Protein AF-A0A078AF75-F1 (afdb_monomer)

Sequence (90 aa):
MDDENKAQQAQDRQITKDEITAHSAEGDCWLLIEGKVYDVSPYMDKHPGGSDILLANASGQDASEAYEDADHSKRAKEMLKKYFIGVLAQ

Nearest PDB structures (foldseek):
  3ner-assembly1_A  TM=9.734E-01  e=2.006E-09  Homo sapiens
  2m33-assembly1_A  TM=9.384E-01  e=1.153E-08  Oryctolagus cuniculus
  1nx7-assembly1_A  TM=9.349E-01  e=4.357E-08  Bos taurus
  3ks0-assembly2_B  TM=8.670E-01  e=4.701E-07  Saccharomyces cerevisiae
  4b8n-assembly1_A  TM=8.666E-01  e=5.042E-07  Ostreococcus tauri virus 2

Secondary structure (DSSP, 8-state):
--HHHHHHHHHH-EE-HHHHHH-EETTEEEEEETTEEEE-GGGGGG-TT-HHHHHHHTTTSB-HHHHHHTT--HHHHHHHGGGEEEEE--

pLDDT: mean 87.43, std 10.29, range [49.84, 95.62]

Foldseek 3Di:
DPPVVQLVQQAVDADELVNQLVQQDQLRFWFAAPQWIFGCSVCQPVDPVHNVCRNPQGGSDHCHVVVVVVVDDPVVVVVRSVRTRHGYDD

Radius of gyration: 12.5 Å; Cα contacts (8 Å, |Δi|>4): 138; chains: 1; bounding box: 30×28×28 Å

Organism: Stylonychia lemnae (NCBI:txid5949)

Solvent-accessible surface area (backbone atoms only — not comparable to full-atom values): 4915 Å² total; per-residue (Å²): 129,66,69,65,59,53,56,52,57,16,65,73,28,69,39,47,71,70,61,37,41,72,26,46,46,94,77,34,29,23,35,30,43,88,60,32,31,26,55,42,31,96,40,35,93,71,37,92,79,43,43,66,53,42,55,75,61,22,30,24,38,79,18,40,65,64,52,56,76,65,64,64,51,73,69,54,59,61,54,52,62,77,27,52,53,23,26,55,54,132

Structure (mmCIF, N/CA/C/O backbone):
data_AF-A0A078AF75-F1
#
_entry.id   AF-A0A078AF75-F1
#
loop_
_atom_site.group_PDB
_atom_site.id
_atom_site.type_symbol
_atom_site.label_atom_id
_atom_site.label_alt_id
_atom_site.label_comp_id
_atom_site.label_asym_id
_atom_site.label_entity_id
_atom_site.label_seq_id
_atom_site.pdbx_PDB_ins_code
_atom_site.Cartn_x
_atom_site.Cartn_y
_atom_site.Cartn_z
_atom_site.occupancy
_atom_site.B_iso_or_equiv
_atom_site.auth_seq_id
_atom_site.auth_comp_id
_atom_site.auth_asym_id
_atom_site.auth_atom_id
_atom_site.pdbx_PDB_model_num
ATOM 1 N N . MET A 1 1 ? -17.070 13.338 -14.248 1.00 49.84 1 MET A N 1
ATOM 2 C CA . MET A 1 1 ? -17.928 13.783 -13.128 1.00 49.84 1 MET A CA 1
ATOM 3 C C . MET A 1 1 ? -18.159 12.650 -12.125 1.00 49.84 1 MET A C 1
ATOM 5 O O . MET A 1 1 ? -18.535 12.937 -11.001 1.00 49.84 1 MET A O 1
ATOM 9 N N . ASP A 1 2 ? -17.860 11.394 -12.479 1.00 59.53 2 ASP A N 1
ATOM 10 C CA . ASP A 1 2 ? -18.027 10.222 -11.605 1.00 59.53 2 ASP A CA 1
ATOM 11 C C . ASP A 1 2 ? -16.803 9.906 -10.716 1.00 59.53 2 ASP A C 1
ATOM 13 O O . ASP A 1 2 ? -16.965 9.423 -9.596 1.00 59.53 2 ASP A O 1
ATOM 17 N N . ASP A 1 3 ? -15.579 10.223 -11.165 1.00 58.22 3 ASP A N 1
ATOM 18 C CA . ASP A 1 3 ? -14.339 9.912 -10.430 1.00 58.22 3 ASP A CA 1
ATOM 19 C C . ASP A 1 3 ? -14.193 10.669 -9.094 1.00 58.22 3 ASP A C 1
ATOM 21 O O . ASP A 1 3 ? -13.706 10.104 -8.113 1.00 58.22 3 ASP A O 1
ATOM 25 N N . GLU A 1 4 ? -14.649 11.925 -9.021 1.00 58.41 4 GLU A N 1
ATOM 26 C CA . GLU A 1 4 ? -14.551 12.751 -7.803 1.00 58.41 4 GLU A CA 1
ATOM 27 C C . GLU A 1 4 ? -15.446 12.225 -6.669 1.00 58.41 4 GLU A C 1
ATOM 29 O O . GLU A 1 4 ? -15.046 12.227 -5.506 1.00 58.41 4 GLU A O 1
ATOM 34 N N . ASN A 1 5 ? -16.623 11.686 -7.000 1.00 59.94 5 ASN A N 1
ATOM 35 C CA . ASN A 1 5 ? -17.552 11.135 -6.012 1.00 59.94 5 ASN A CA 1
ATOM 36 C C . ASN A 1 5 ? -17.033 9.817 -5.402 1.00 59.94 5 ASN A C 1
ATOM 38 O O . ASN A 1 5 ? -17.244 9.546 -4.222 1.00 59.94 5 ASN A O 1
ATOM 42 N N . LYS A 1 6 ? -16.299 9.012 -6.184 1.00 62.03 6 LYS A N 1
ATOM 43 C CA . LYS A 1 6 ? -15.700 7.751 -5.717 1.00 62.03 6 LYS A CA 1
ATOM 44 C C . LYS A 1 6 ? -14.537 7.989 -4.750 1.00 62.03 6 LYS A C 1
ATOM 46 O O . LYS A 1 6 ? -14.423 7.290 -3.747 1.00 62.03 6 LYS A O 1
ATOM 51 N N . ALA A 1 7 ? -13.693 8.984 -5.029 1.00 62.34 7 ALA A N 1
ATOM 52 C CA . ALA A 1 7 ? -12.589 9.353 -4.143 1.00 62.34 7 ALA A CA 1
ATOM 53 C C . ALA A 1 7 ? -13.092 9.919 -2.804 1.00 62.34 7 ALA A C 1
ATOM 55 O O . ALA A 1 7 ? -12.517 9.612 -1.761 1.00 62.34 7 ALA A O 1
ATOM 56 N N . GLN A 1 8 ? -14.188 10.687 -2.827 1.00 62.25 8 GLN A N 1
ATOM 57 C CA . GLN A 1 8 ? -14.809 11.223 -1.615 1.00 62.25 8 GLN A CA 1
ATOM 58 C C . GLN A 1 8 ? -15.437 10.115 -0.755 1.00 62.25 8 GLN A C 1
ATOM 60 O O . GLN A 1 8 ? -15.181 10.060 0.441 1.00 62.25 8 GLN A O 1
ATOM 65 N N . GLN A 1 9 ? -16.163 9.166 -1.355 1.00 69.06 9 GLN A N 1
ATOM 66 C CA . GLN A 1 9 ? -16.714 8.016 -0.619 1.00 69.06 9 GLN A CA 1
ATOM 67 C C . GLN A 1 9 ? -15.627 7.107 -0.028 1.00 69.06 9 GLN A C 1
ATOM 69 O O . GLN A 1 9 ? -15.803 6.558 1.056 1.00 69.06 9 GLN A O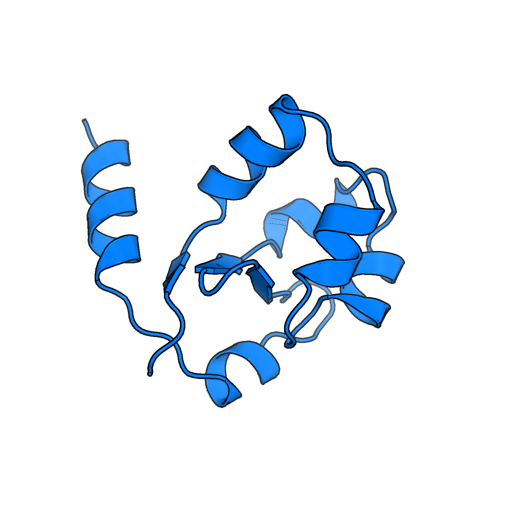 1
ATOM 74 N N . ALA A 1 10 ? -14.490 6.966 -0.715 1.00 73.19 10 ALA A N 1
ATOM 75 C CA . ALA A 1 10 ? -13.338 6.248 -0.180 1.00 73.19 10 ALA A CA 1
ATOM 76 C C . ALA A 1 10 ? -12.678 6.997 0.993 1.00 73.19 10 ALA A C 1
ATOM 78 O O . ALA A 1 10 ? -12.166 6.358 1.900 1.00 73.19 10 ALA A O 1
ATOM 79 N N . GLN A 1 11 ? -12.700 8.336 1.025 1.00 74.38 11 GLN A N 1
ATOM 80 C CA . GLN A 1 11 ? -12.167 9.101 2.166 1.00 74.38 11 GLN A CA 1
ATOM 81 C C . GLN A 1 11 ? -12.979 8.873 3.448 1.00 74.38 11 GLN A C 1
ATOM 83 O O . GLN A 1 11 ? -12.402 8.860 4.532 1.00 74.38 11 GLN A O 1
ATOM 88 N N . ASP A 1 12 ? -14.288 8.649 3.322 1.00 83.81 12 ASP A N 1
ATOM 89 C CA . ASP A 1 12 ? -15.185 8.404 4.457 1.00 83.81 12 ASP A CA 1
ATOM 90 C C . ASP A 1 12 ? -15.207 6.927 4.903 1.00 83.81 12 ASP A C 1
ATOM 92 O O . ASP A 1 12 ? -15.731 6.602 5.972 1.00 83.81 12 ASP A O 1
ATOM 96 N N . ARG A 1 13 ? -14.630 6.007 4.111 1.00 93.31 13 ARG A N 1
ATOM 97 C CA . ARG A 1 13 ? -14.562 4.582 4.458 1.00 93.31 13 ARG A CA 1
ATOM 98 C C . ARG A 1 13 ? -13.444 4.331 5.467 1.00 93.31 13 ARG A C 1
ATOM 100 O O . ARG A 1 13 ? -12.263 4.393 5.130 1.00 93.31 13 ARG A O 1
ATOM 107 N N . GLN A 1 14 ? -13.832 3.969 6.686 1.00 95.62 14 GLN A N 1
ATOM 108 C CA . GLN A 1 14 ? -12.915 3.482 7.712 1.00 95.62 14 GLN A CA 1
ATOM 109 C C . GLN A 1 14 ? -12.747 1.966 7.610 1.00 95.62 14 GLN A C 1
ATOM 111 O O . GLN A 1 14 ? -13.734 1.238 7.542 1.00 95.62 14 GLN A O 1
ATOM 116 N N . ILE A 1 15 ? -11.499 1.509 7.599 1.00 95.25 15 ILE A N 1
ATOM 117 C CA . ILE A 1 15 ? -11.122 0.102 7.443 1.00 95.25 15 ILE A CA 1
ATOM 118 C C . ILE A 1 15 ? -10.266 -0.300 8.642 1.00 95.25 15 ILE A C 1
ATOM 120 O O . ILE A 1 15 ? -9.335 0.415 9.007 1.00 95.25 15 ILE A O 1
ATOM 124 N N . THR A 1 16 ? -10.568 -1.429 9.278 1.00 94.69 16 THR A N 1
ATOM 125 C CA . THR A 1 16 ? -9.812 -1.902 10.448 1.00 94.69 16 THR A CA 1
ATOM 126 C C . THR A 1 16 ? -8.558 -2.672 10.035 1.00 94.69 16 THR A C 1
ATOM 128 O O . THR A 1 16 ? -8.455 -3.166 8.914 1.00 94.69 16 THR A O 1
ATOM 131 N N . LYS A 1 17 ? -7.599 -2.829 10.959 1.00 91.12 17 LYS A N 1
ATOM 132 C CA . LYS A 1 17 ? -6.425 -3.686 10.716 1.00 91.12 17 LYS A CA 1
ATOM 133 C C . LYS A 1 17 ? -6.823 -5.125 10.397 1.00 91.12 17 LYS A C 1
ATOM 135 O O . LYS A 1 17 ? -6.262 -5.703 9.476 1.00 91.12 17 LYS A O 1
ATOM 140 N N . ASP A 1 18 ? -7.817 -5.656 11.103 1.00 93.06 18 ASP A N 1
ATOM 141 C CA . ASP A 1 18 ? -8.306 -7.019 10.885 1.00 93.06 18 ASP A CA 1
ATOM 142 C C . ASP A 1 18 ? -8.884 -7.197 9.474 1.00 93.06 18 ASP A C 1
ATOM 144 O O . ASP A 1 18 ? -8.633 -8.217 8.834 1.00 93.06 18 ASP A O 1
ATOM 148 N N . GLU A 1 19 ? -9.609 -6.193 8.965 1.00 93.88 19 GLU A N 1
ATOM 149 C CA . GLU A 1 19 ? -10.10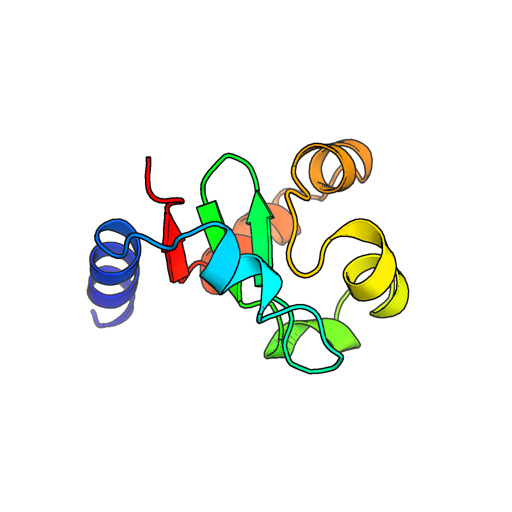6 -6.195 7.585 1.00 93.88 19 GLU A CA 1
ATOM 150 C C . GLU A 1 19 ? -8.936 -6.174 6.594 1.00 93.88 19 GLU A C 1
ATOM 152 O O . GLU A 1 19 ? -8.908 -6.983 5.677 1.00 93.88 19 GLU A O 1
ATOM 157 N N . ILE A 1 20 ? -7.917 -5.335 6.817 1.00 93.00 20 ILE A N 1
ATOM 158 C CA . ILE A 1 20 ? -6.723 -5.284 5.955 1.00 93.00 20 ILE A CA 1
ATOM 159 C C . ILE A 1 20 ? -6.011 -6.641 5.928 1.00 93.00 20 ILE A C 1
ATOM 161 O O . ILE A 1 20 ? -5.720 -7.154 4.852 1.00 93.00 20 ILE A O 1
ATOM 165 N N . THR A 1 21 ? -5.767 -7.254 7.088 1.00 91.62 21 THR A N 1
ATOM 166 C CA . THR A 1 21 ? -5.066 -8.544 7.194 1.00 91.62 21 THR A CA 1
ATOM 167 C C . THR A 1 21 ? -5.819 -9.694 6.521 1.00 91.62 21 THR A C 1
ATOM 169 O O . THR A 1 21 ? -5.182 -10.635 6.041 1.00 91.62 21 THR A O 1
ATOM 172 N N . ALA A 1 22 ? -7.149 -9.615 6.412 1.00 92.81 22 ALA A N 1
ATOM 173 C CA . ALA A 1 22 ? -7.936 -10.593 5.663 1.00 92.81 22 ALA A CA 1
ATOM 174 C C . ALA A 1 22 ? -7.621 -10.590 4.150 1.00 92.81 22 ALA A C 1
ATOM 176 O O . ALA A 1 22 ? -7.751 -11.630 3.509 1.00 92.81 22 ALA A O 1
ATOM 177 N N . HIS A 1 23 ? -7.139 -9.467 3.609 1.00 92.12 23 HIS A N 1
ATOM 178 C CA . HIS A 1 23 ? -6.789 -9.266 2.198 1.00 92.12 23 HIS A CA 1
ATOM 179 C C . HIS A 1 23 ? -5.268 -9.411 1.966 1.00 92.12 23 HIS A C 1
ATOM 181 O O . HIS A 1 23 ? -4.548 -8.467 1.609 1.00 92.12 23 HIS A O 1
ATOM 187 N N . SER A 1 24 ? -4.761 -10.618 2.246 1.00 89.94 24 SER A N 1
ATOM 188 C CA . SER A 1 24 ? -3.331 -10.973 2.256 1.00 89.94 24 SER A CA 1
ATOM 189 C C . SER A 1 24 ? -2.925 -12.088 1.270 1.00 89.94 24 SER A C 1
ATOM 191 O O . SER A 1 24 ? -1.916 -12.760 1.481 1.00 89.94 24 SER A O 1
ATOM 193 N N . ALA A 1 25 ? -3.693 -12.310 0.197 1.00 88.00 25 ALA A N 1
ATOM 194 C CA . ALA A 1 25 ? -3.533 -13.453 -0.707 1.00 88.00 25 ALA A CA 1
ATOM 195 C C . ALA A 1 25 ? -3.247 -13.062 -2.171 1.00 88.00 25 ALA A C 1
ATOM 197 O O . ALA A 1 25 ? -3.363 -11.911 -2.591 1.00 88.00 25 ALA A O 1
ATOM 198 N N . GLU A 1 26 ? -2.861 -14.050 -2.984 1.00 85.50 26 GLU A N 1
ATOM 199 C CA . GLU A 1 26 ? -2.678 -13.855 -4.424 1.00 85.50 26 GLU A CA 1
ATOM 200 C C . GLU A 1 26 ? -4.014 -13.497 -5.086 1.00 85.50 26 GLU A C 1
ATOM 202 O O . GLU A 1 26 ? -5.011 -14.200 -4.924 1.00 85.50 26 GLU A O 1
ATOM 207 N N . GLY A 1 27 ? -4.036 -12.377 -5.810 1.00 86.06 27 GLY A N 1
ATOM 208 C CA . GLY A 1 27 ? -5.259 -11.826 -6.392 1.00 86.06 27 GLY A CA 1
ATOM 209 C C . GLY A 1 27 ? -6.178 -11.118 -5.390 1.00 86.06 27 GLY A C 1
ATOM 210 O O . GLY A 1 27 ? -7.235 -10.650 -5.807 1.00 86.06 27 GLY A O 1
ATOM 211 N N . ASP A 1 28 ? -5.779 -11.014 -4.117 1.00 91.06 28 ASP A N 1
ATOM 212 C CA . ASP A 1 28 ? -6.497 -10.296 -3.063 1.00 91.06 28 ASP A CA 1
ATOM 213 C C . ASP A 1 28 ? -5.519 -9.620 -2.087 1.00 91.06 28 ASP A C 1
ATOM 215 O O . ASP A 1 28 ? -5.163 -10.158 -1.035 1.00 91.06 28 ASP A O 1
ATOM 219 N N . CYS A 1 29 ? -5.031 -8.445 -2.484 1.00 93.31 29 CYS A N 1
ATOM 220 C CA . CYS A 1 29 ? -3.921 -7.760 -1.836 1.00 93.31 29 CYS A CA 1
ATOM 221 C C . CYS A 1 29 ? -4.295 -6.324 -1.482 1.00 93.31 29 CYS A C 1
ATOM 223 O O . CYS A 1 29 ? -4.424 -5.458 -2.358 1.00 93.31 29 CYS A O 1
ATOM 225 N N . TRP A 1 30 ? -4.435 -6.065 -0.181 1.00 95.19 30 TRP A N 1
ATOM 226 C CA . TRP A 1 30 ? -4.587 -4.714 0.345 1.00 95.19 30 TRP A CA 1
ATOM 227 C C . TRP A 1 30 ? -3.303 -4.234 1.001 1.00 95.19 30 TRP A C 1
ATOM 229 O O . TRP A 1 30 ? -2.652 -4.968 1.746 1.0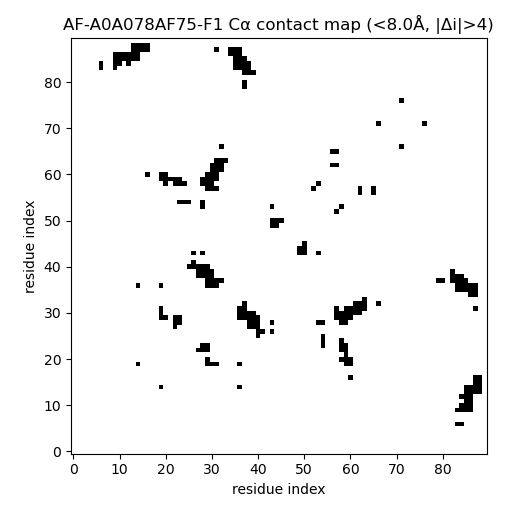0 95.19 30 TRP A O 1
ATOM 239 N N . LEU A 1 31 ? -2.971 -2.974 0.733 1.00 93.69 31 LEU A N 1
ATOM 240 C CA . LEU A 1 31 ? -1.807 -2.295 1.286 1.00 93.69 31 LEU A CA 1
ATOM 241 C C . LEU A 1 31 ? -2.249 -1.175 2.213 1.00 93.69 31 LEU A C 1
ATOM 243 O O . LEU A 1 31 ? -3.091 -0.357 1.835 1.00 93.69 31 LEU A O 1
ATOM 247 N N . LEU A 1 32 ? -1.621 -1.085 3.379 1.00 95.06 32 LEU A N 1
ATOM 248 C CA . LEU A 1 32 ? -1.698 0.089 4.237 1.00 95.06 32 LEU A CA 1
ATOM 249 C C . LEU A 1 32 ? -0.439 0.935 4.030 1.00 95.06 32 LEU A C 1
ATOM 251 O O . LEU A 1 32 ? 0.663 0.470 4.293 1.00 95.06 32 LEU A O 1
ATOM 255 N N . ILE A 1 33 ? -0.597 2.164 3.540 1.00 94.00 33 ILE A N 1
ATOM 256 C CA . ILE A 1 33 ? 0.505 3.113 3.323 1.00 94.00 33 ILE A CA 1
ATOM 257 C C . ILE A 1 33 ? 0.093 4.468 3.900 1.00 94.00 33 ILE A C 1
ATOM 259 O O . ILE A 1 33 ? -0.892 5.063 3.457 1.00 94.00 33 ILE A O 1
ATOM 263 N N . GLU A 1 34 ? 0.836 4.952 4.895 1.00 93.12 34 GLU A N 1
ATOM 264 C CA . GLU A 1 34 ? 0.615 6.224 5.597 1.00 93.12 34 GLU A CA 1
ATOM 265 C C . GLU A 1 34 ? -0.837 6.403 6.090 1.00 93.12 34 GLU A C 1
ATOM 267 O O . GLU A 1 34 ? -1.458 7.454 5.915 1.00 93.12 34 GLU A O 1
ATOM 272 N N . GLY A 1 35 ? -1.422 5.346 6.668 1.00 92.62 35 GLY A N 1
ATOM 273 C CA . GLY A 1 35 ? -2.800 5.372 7.181 1.00 92.62 35 GLY A CA 1
ATOM 274 C C . GLY A 1 35 ? -3.893 5.279 6.109 1.00 92.62 35 GLY A C 1
ATOM 275 O O . GLY A 1 35 ? -5.078 5.355 6.435 1.00 92.62 35 GLY A O 1
ATOM 276 N N . LYS A 1 36 ? -3.527 5.108 4.836 1.00 95.00 36 LYS A N 1
ATOM 277 C CA . LYS A 1 36 ? -4.454 4.918 3.715 1.00 95.00 36 LYS A CA 1
ATOM 278 C C . LYS A 1 36 ? -4.406 3.478 3.233 1.00 95.00 36 LYS A C 1
ATOM 280 O O . LYS A 1 36 ? -3.333 2.888 3.154 1.00 95.00 36 LYS A O 1
ATOM 285 N N . VAL A 1 37 ? -5.565 2.944 2.878 1.00 95.38 37 VAL A N 1
ATOM 286 C CA . VAL A 1 37 ? -5.727 1.568 2.417 1.00 95.38 37 VAL A CA 1
ATOM 287 C C . VAL A 1 37 ? -5.957 1.551 0.911 1.00 95.38 37 VAL A C 1
ATOM 289 O O . VAL A 1 37 ? -6.776 2.315 0.382 1.00 95.38 37 VAL A O 1
ATOM 292 N N . TYR A 1 38 ? -5.235 0.667 0.228 1.00 94.75 38 TYR A N 1
ATOM 293 C CA . TYR A 1 38 ? -5.260 0.524 -1.221 1.00 94.75 38 TYR A CA 1
ATOM 294 C C . TYR A 1 38 ? -5.514 -0.925 -1.622 1.00 94.75 38 TYR A C 1
ATOM 296 O O . TYR A 1 38 ? -4.782 -1.810 -1.191 1.00 94.75 38 TYR A O 1
ATOM 304 N N . ASP A 1 39 ? -6.497 -1.151 -2.489 1.00 94.69 39 ASP A N 1
ATOM 305 C CA . ASP A 1 39 ? -6.749 -2.451 -3.111 1.00 94.69 39 ASP A CA 1
ATOM 306 C C . ASP A 1 39 ? -5.960 -2.560 -4.421 1.00 94.69 39 ASP A C 1
ATOM 308 O O . ASP A 1 39 ? -6.365 -2.042 -5.468 1.00 94.69 39 ASP A O 1
ATOM 312 N N . VAL A 1 40 ? -4.800 -3.212 -4.350 1.00 93.38 40 VAL A N 1
ATOM 313 C CA . VAL A 1 40 ? -3.888 -3.387 -5.490 1.00 93.38 40 VAL A CA 1
ATOM 314 C C . VAL A 1 40 ? -4.029 -4.754 -6.153 1.00 93.38 40 VAL A C 1
ATOM 316 O O . VAL A 1 40 ? -3.253 -5.069 -7.056 1.00 93.38 40 VAL A O 1
ATOM 319 N N . SER A 1 41 ? -5.042 -5.537 -5.783 1.00 92.31 41 SER A N 1
ATOM 320 C CA . SER A 1 41 ? -5.371 -6.835 -6.385 1.00 92.31 41 SER A CA 1
ATOM 321 C C . SER A 1 41 ? -5.321 -6.834 -7.926 1.00 92.31 41 SER A C 1
ATOM 323 O O . SER A 1 41 ? -4.605 -7.655 -8.499 1.00 92.31 41 SER A O 1
ATOM 325 N N . PRO A 1 42 ? -5.942 -5.876 -8.655 1.00 91.19 42 PRO A N 1
ATOM 326 C CA . PRO A 1 42 ? -5.887 -5.850 -10.127 1.00 91.19 42 PRO A CA 1
ATOM 327 C C . PRO A 1 42 ? -4.540 -5.378 -10.713 1.00 91.19 42 PRO A C 1
ATOM 329 O O . PRO A 1 42 ? -4.382 -5.295 -11.941 1.00 91.19 42 PRO A O 1
ATOM 332 N N . TYR A 1 43 ? -3.593 -4.991 -9.858 1.00 90.62 43 TYR A N 1
ATOM 333 C CA . TYR A 1 43 ? -2.287 -4.452 -10.227 1.00 90.62 43 TYR A CA 1
ATOM 334 C C . TYR A 1 43 ? -1.126 -5.405 -9.932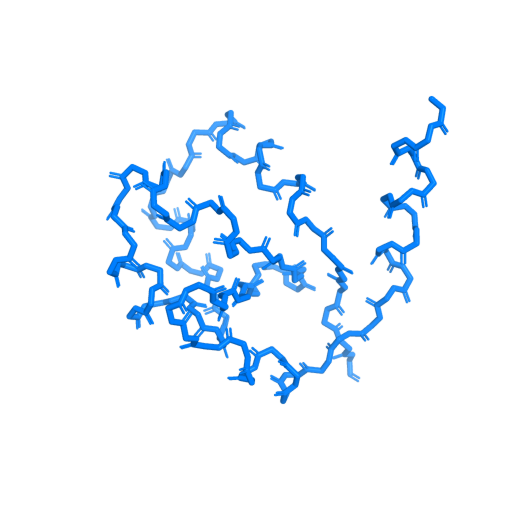 1.00 90.62 43 TYR A C 1
ATOM 336 O O . TYR A 1 43 ? -0.044 -5.177 -10.468 1.00 90.62 43 TYR A O 1
ATOM 344 N N . MET A 1 44 ? -1.335 -6.467 -9.149 1.00 89.81 44 MET A N 1
ATOM 345 C CA . MET A 1 44 ? -0.262 -7.357 -8.684 1.00 89.81 44 MET A CA 1
ATOM 346 C C . MET A 1 44 ? 0.644 -7.852 -9.823 1.00 89.81 44 MET A C 1
ATOM 348 O O . MET A 1 44 ? 1.852 -7.635 -9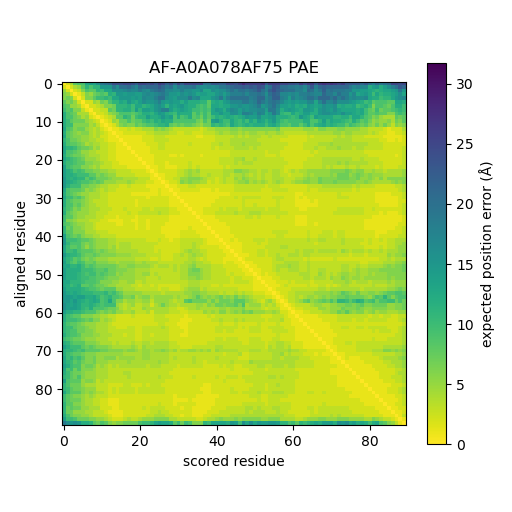.775 1.00 89.81 44 MET A O 1
ATOM 352 N N . ASP A 1 45 ? 0.067 -8.386 -10.903 1.00 89.56 45 ASP A N 1
ATOM 353 C CA . ASP A 1 45 ? 0.825 -8.906 -12.060 1.00 89.56 45 ASP A CA 1
ATOM 354 C C . ASP A 1 45 ? 1.512 -7.819 -12.899 1.00 89.56 45 ASP A C 1
ATOM 356 O O . ASP A 1 45 ? 2.363 -8.093 -13.745 1.00 89.56 45 ASP A O 1
ATOM 360 N N . LYS A 1 46 ? 1.106 -6.561 -12.711 1.00 89.81 46 LYS A N 1
ATOM 361 C CA . LYS A 1 46 ? 1.642 -5.396 -13.426 1.00 89.81 46 LYS A CA 1
ATOM 362 C C . LYS A 1 46 ? 2.698 -4.666 -12.606 1.00 89.81 46 LYS A C 1
ATOM 364 O O . LYS A 1 46 ? 3.264 -3.691 -13.102 1.00 89.81 46 LYS A O 1
ATOM 369 N N . HIS A 1 47 ? 2.941 -5.093 -11.368 1.00 91.06 47 HIS A N 1
ATOM 370 C CA . HIS A 1 47 ? 3.907 -4.463 -10.492 1.00 91.06 47 HIS A CA 1
ATOM 371 C C . HIS A 1 47 ? 5.337 -4.718 -11.006 1.00 91.06 47 HIS A C 1
ATOM 373 O O . HIS A 1 47 ? 5.758 -5.872 -11.068 1.00 91.06 47 HIS A O 1
ATOM 379 N N . PRO A 1 48 ? 6.121 -3.675 -11.353 1.00 91.38 48 PRO A N 1
ATOM 380 C CA . PRO A 1 48 ? 7.471 -3.862 -11.892 1.00 91.38 48 PRO A CA 1
ATOM 381 C C . PRO A 1 48 ? 8.442 -4.578 -10.943 1.00 91.38 48 PRO A C 1
ATOM 383 O O . PRO A 1 48 ? 9.401 -5.181 -11.413 1.00 91.38 48 PRO A O 1
ATOM 386 N N . GLY A 1 49 ? 8.197 -4.520 -9.628 1.00 86.06 49 GLY A N 1
ATOM 387 C CA . GLY A 1 49 ? 8.957 -5.259 -8.614 1.00 86.06 49 GLY A CA 1
ATOM 388 C C . GLY A 1 49 ? 8.532 -6.724 -8.440 1.00 86.06 49 GLY A C 1
ATOM 389 O O . GLY A 1 49 ? 9.093 -7.408 -7.590 1.00 86.06 49 GLY A O 1
ATOM 390 N N . GLY A 1 50 ? 7.552 -7.198 -9.219 1.00 88.94 50 GLY A N 1
ATOM 391 C CA . GLY A 1 50 ? 6.946 -8.527 -9.104 1.00 88.94 50 GLY A CA 1
ATOM 392 C C . GLY A 1 50 ? 5.777 -8.576 -8.115 1.00 88.94 50 GLY A C 1
ATOM 393 O O . GLY A 1 50 ? 5.653 -7.725 -7.234 1.00 88.94 50 GLY A O 1
ATOM 394 N N . SER A 1 51 ? 4.904 -9.572 -8.255 1.00 88.38 51 SER A N 1
ATOM 395 C CA . SER A 1 51 ? 3.814 -9.837 -7.303 1.00 88.38 51 SER A CA 1
ATOM 396 C C . SER A 1 51 ? 4.333 -10.428 -5.986 1.00 88.38 51 SER A C 1
ATOM 398 O O . SER A 1 51 ? 3.788 -10.121 -4.927 1.00 88.38 51 SER A O 1
ATOM 400 N N . ASP A 1 52 ? 5.436 -11.183 -6.031 1.00 86.94 52 ASP A N 1
ATOM 401 C CA . ASP A 1 52 ? 6.054 -11.821 -4.861 1.00 86.94 52 ASP A CA 1
ATOM 402 C C . ASP A 1 52 ? 6.418 -10.815 -3.761 1.00 86.94 52 ASP A C 1
ATOM 404 O O . ASP A 1 52 ? 6.197 -11.075 -2.580 1.00 86.94 52 ASP A O 1
ATOM 408 N N . ILE A 1 53 ? 6.937 -9.636 -4.132 1.00 87.12 53 ILE A N 1
ATOM 409 C CA . ILE A 1 53 ? 7.315 -8.611 -3.150 1.00 87.12 53 ILE A CA 1
ATOM 410 C C . ILE A 1 53 ? 6.087 -7.999 -2.463 1.00 87.12 53 ILE A C 1
ATOM 412 O O . ILE A 1 53 ? 6.155 -7.662 -1.282 1.00 87.12 53 ILE A O 1
ATOM 416 N N . LEU A 1 54 ? 4.960 -7.890 -3.177 1.00 88.56 54 LEU A N 1
ATOM 417 C CA . LEU A 1 54 ? 3.703 -7.404 -2.608 1.00 88.56 54 LEU A CA 1
ATOM 418 C C . LEU A 1 54 ? 3.151 -8.422 -1.611 1.00 88.56 54 LEU A C 1
ATOM 420 O O . LEU A 1 54 ? 2.805 -8.054 -0.493 1.00 88.56 54 LEU A O 1
ATOM 424 N N . LEU A 1 55 ? 3.142 -9.702 -1.985 1.00 86.25 55 LEU A N 1
ATOM 425 C CA . LEU A 1 55 ? 2.683 -10.790 -1.123 1.00 86.25 55 LEU A CA 1
ATOM 426 C C . LEU A 1 55 ? 3.541 -10.940 0.137 1.00 86.25 55 LEU A C 1
ATOM 428 O O . LEU A 1 55 ? 3.001 -11.073 1.229 1.00 86.25 55 LEU A O 1
ATOM 432 N N . ALA A 1 56 ? 4.867 -10.889 -0.001 1.00 82.69 56 ALA A N 1
ATOM 433 C CA . ALA A 1 56 ? 5.780 -11.137 1.110 1.00 82.69 56 ALA A CA 1
ATOM 434 C C . ALA A 1 56 ? 5.862 -9.971 2.107 1.00 82.69 56 ALA A C 1
ATOM 436 O O . ALA A 1 56 ? 5.962 -10.203 3.311 1.00 82.69 56 ALA A O 1
ATOM 437 N N . ASN A 1 57 ? 5.845 -8.727 1.615 1.00 77.50 57 ASN A N 1
ATOM 438 C CA . AS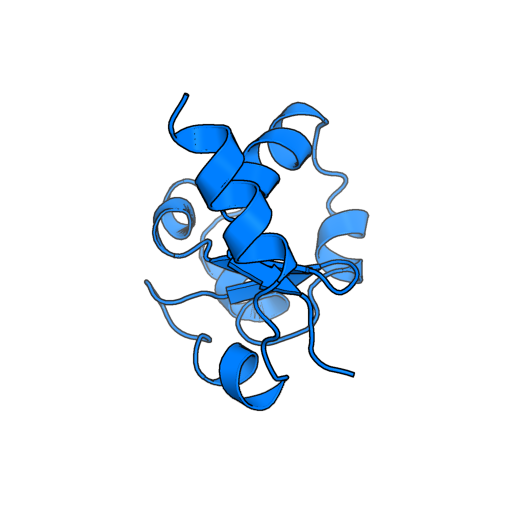N A 1 57 ? 6.255 -7.565 2.412 1.00 77.50 57 ASN A CA 1
ATOM 439 C C . ASN A 1 57 ? 5.188 -6.476 2.546 1.00 77.50 57 ASN A C 1
ATOM 441 O O . ASN A 1 57 ? 5.436 -5.484 3.224 1.00 77.50 57 ASN A O 1
ATOM 445 N N . ALA A 1 58 ? 4.027 -6.622 1.905 1.00 78.62 58 ALA A N 1
ATOM 446 C CA . ALA A 1 58 ? 3.062 -5.527 1.829 1.00 78.62 58 ALA A CA 1
ATOM 447 C C . ALA A 1 58 ? 1.607 -5.960 2.077 1.00 78.62 58 ALA A C 1
ATOM 449 O O . ALA A 1 58 ? 0.841 -5.213 2.682 1.00 78.62 58 ALA A O 1
ATOM 450 N N . SER A 1 59 ? 1.226 -7.167 1.655 1.00 84.88 59 SER A N 1
ATOM 451 C CA . SER A 1 59 ? -0.157 -7.636 1.719 1.00 84.88 59 SER A CA 1
ATOM 452 C C . SER A 1 59 ? -0.637 -7.805 3.157 1.00 84.88 59 SER A C 1
ATOM 454 O O . SER A 1 59 ? -0.010 -8.494 3.959 1.00 84.88 59 SER A O 1
ATOM 456 N N . GLY A 1 60 ? -1.777 -7.198 3.477 1.00 85.81 60 GLY A N 1
ATOM 457 C CA . GLY A 1 60 ? -2.433 -7.355 4.772 1.00 85.81 60 GLY A CA 1
ATOM 458 C C . GLY A 1 60 ? -1.727 -6.700 5.962 1.00 85.81 60 GLY A C 1
ATOM 459 O O . GLY A 1 60 ? -2.104 -6.963 7.107 1.00 85.81 60 GLY A O 1
ATOM 460 N N . GLN A 1 61 ? -0.728 -5.849 5.713 1.00 89.31 61 GLN A N 1
ATOM 461 C CA . GLN A 1 61 ? 0.041 -5.156 6.744 1.00 89.31 61 GLN A CA 1
ATOM 462 C C . GLN A 1 61 ? 0.403 -3.721 6.337 1.00 89.31 61 GLN A C 1
ATOM 464 O O . GLN A 1 61 ? 0.077 -3.257 5.242 1.00 89.31 61 GLN A O 1
ATOM 469 N N . ASP A 1 62 ? 1.059 -3.005 7.252 1.00 92.94 62 ASP A N 1
ATOM 470 C CA . ASP A 1 62 ? 1.612 -1.681 6.979 1.00 92.94 62 ASP A CA 1
ATOM 471 C C . ASP A 1 62 ? 2.859 -1.805 6.099 1.00 92.94 62 ASP A C 1
ATOM 473 O O . ASP A 1 62 ? 3.886 -2.334 6.518 1.00 92.94 62 ASP A O 1
ATOM 477 N N . ALA A 1 63 ? 2.741 -1.326 4.867 1.00 93.19 63 ALA A N 1
ATOM 478 C CA . ALA A 1 63 ? 3.778 -1.347 3.850 1.00 93.19 63 ALA A CA 1
ATOM 479 C C . ALA A 1 63 ? 4.460 0.020 3.689 1.00 93.19 63 ALA A C 1
ATOM 481 O O . ALA A 1 63 ? 5.187 0.215 2.717 1.00 93.19 63 ALA A O 1
ATOM 482 N N . SER A 1 64 ? 4.215 0.985 4.587 1.00 92.94 64 SER A N 1
ATOM 483 C CA . SER A 1 64 ? 4.693 2.368 4.435 1.00 92.94 64 SER A CA 1
ATOM 484 C C . SER A 1 64 ? 6.212 2.453 4.292 1.00 92.94 64 SER A C 1
ATOM 486 O O . SER A 1 64 ? 6.702 3.129 3.391 1.00 92.94 64 SER A O 1
ATOM 488 N N . GLU A 1 65 ? 6.948 1.736 5.145 1.00 91.31 65 GLU A N 1
ATOM 489 C CA . GLU A 1 65 ? 8.416 1.712 5.132 1.00 91.31 65 GLU A CA 1
ATOM 490 C C . GLU A 1 65 ? 8.940 1.070 3.843 1.00 91.31 65 GLU A C 1
ATOM 492 O O . GLU A 1 65 ? 9.664 1.710 3.087 1.00 91.31 65 GLU A O 1
ATOM 497 N N . ALA A 1 66 ? 8.461 -0.134 3.509 1.00 90.69 66 ALA A N 1
ATOM 498 C CA . ALA A 1 66 ? 8.841 -0.830 2.280 1.00 90.69 66 ALA A CA 1
ATOM 499 C C . ALA A 1 66 ? 8.508 -0.026 1.007 1.00 90.69 66 ALA A C 1
ATOM 501 O O . ALA A 1 66 ? 9.242 -0.074 0.019 1.00 90.69 66 ALA A O 1
ATOM 502 N N . TYR A 1 67 ? 7.396 0.714 1.012 1.00 92.06 67 TYR A N 1
ATOM 503 C CA . TYR A 1 67 ? 6.979 1.546 -0.111 1.00 92.06 67 TYR A CA 1
ATOM 504 C C . TYR A 1 67 ? 7.880 2.772 -0.307 1.00 92.06 67 TYR A C 1
ATOM 506 O O . TYR A 1 67 ? 8.154 3.138 -1.458 1.00 92.06 67 TYR A O 1
ATOM 514 N N . GLU A 1 68 ? 8.323 3.396 0.787 1.00 91.50 68 GLU A N 1
ATOM 515 C CA . GLU A 1 68 ? 9.222 4.552 0.753 1.00 91.50 68 GLU A CA 1
ATOM 516 C C . GLU A 1 68 ? 10.667 4.136 0.442 1.00 91.50 68 GLU A C 1
ATOM 518 O O . GLU A 1 68 ? 11.294 4.757 -0.415 1.00 91.50 68 GLU A O 1
ATOM 523 N N . ASP A 1 69 ? 11.151 3.029 1.013 1.00 91.56 69 ASP A N 1
ATOM 524 C CA . ASP A 1 69 ? 12.482 2.466 0.731 1.00 91.56 69 ASP A CA 1
ATOM 525 C C . ASP A 1 69 ? 12.663 2.077 -0.742 1.00 91.56 69 ASP A C 1
ATOM 527 O O . ASP A 1 69 ? 13.760 2.161 -1.297 1.00 91.56 69 ASP A O 1
ATOM 531 N N . ALA A 1 70 ? 11.578 1.668 -1.402 1.00 90.12 70 ALA A N 1
ATOM 532 C CA . ALA A 1 70 ? 11.578 1.345 -2.824 1.00 90.12 70 ALA A CA 1
ATOM 533 C C . ALA A 1 70 ? 11.705 2.578 -3.749 1.00 90.12 70 ALA A C 1
ATOM 535 O O . ALA A 1 70 ? 11.844 2.403 -4.960 1.00 90.12 70 ALA A O 1
ATOM 536 N N . ASP A 1 71 ? 11.630 3.804 -3.212 1.00 92.00 71 ASP A N 1
ATOM 537 C CA . ASP A 1 71 ? 11.742 5.087 -3.928 1.00 92.00 71 ASP A CA 1
ATOM 538 C C . ASP A 1 71 ? 10.903 5.150 -5.222 1.00 92.00 71 ASP A C 1
ATOM 540 O O . ASP A 1 71 ? 11.368 5.397 -6.342 1.00 92.00 71 ASP A O 1
ATOM 544 N N . HIS A 1 72 ? 9.602 4.885 -5.075 1.00 93.31 72 HIS A N 1
ATOM 545 C CA . HIS A 1 72 ? 8.667 4.876 -6.195 1.00 93.31 72 HIS A CA 1
ATOM 546 C C . HIS A 1 72 ? 8.610 6.231 -6.919 1.00 93.31 72 HIS A C 1
ATOM 548 O O . HIS A 1 72 ? 8.373 7.285 -6.322 1.00 93.31 72 HIS A O 1
ATOM 554 N N . SER A 1 73 ? 8.698 6.194 -8.255 1.00 93.75 73 SER A N 1
ATOM 555 C CA . SER A 1 73 ? 8.569 7.393 -9.093 1.00 93.75 73 SER A CA 1
ATOM 556 C C . SER A 1 73 ? 7.259 8.154 -8.838 1.00 93.75 73 SER A C 1
ATOM 558 O O . SER A 1 73 ? 6.226 7.565 -8.508 1.00 93.75 73 SER A O 1
ATOM 560 N N . LYS A 1 74 ? 7.244 9.465 -9.118 1.00 92.12 74 LYS A N 1
ATOM 561 C CA . LYS A 1 74 ? 6.025 10.295 -9.013 1.00 92.12 74 LYS A CA 1
ATOM 562 C C . LYS A 1 74 ? 4.830 9.684 -9.748 1.00 92.12 74 LYS A C 1
ATOM 564 O O . LYS A 1 74 ? 3.714 9.716 -9.248 1.00 92.12 74 LYS A O 1
ATOM 569 N N . ARG A 1 75 ? 5.060 9.082 -10.920 1.00 91.06 75 ARG A N 1
ATOM 570 C CA . ARG A 1 75 ? 4.005 8.425 -11.700 1.00 91.06 75 ARG A CA 1
ATOM 571 C C . ARG A 1 75 ? 3.427 7.205 -10.979 1.00 91.06 75 ARG A C 1
ATOM 573 O O . ARG A 1 75 ? 2.217 7.012 -11.032 1.00 91.06 75 ARG A O 1
ATOM 580 N N . ALA A 1 76 ? 4.265 6.408 -10.317 1.00 90.81 76 ALA A N 1
ATOM 581 C CA . ALA A 1 76 ? 3.812 5.273 -9.515 1.00 90.81 76 ALA A CA 1
ATOM 582 C C . ALA A 1 76 ? 2.995 5.750 -8.303 1.00 90.81 76 ALA A C 1
ATOM 584 O O . ALA A 1 76 ? 1.887 5.259 -8.096 1.00 90.81 76 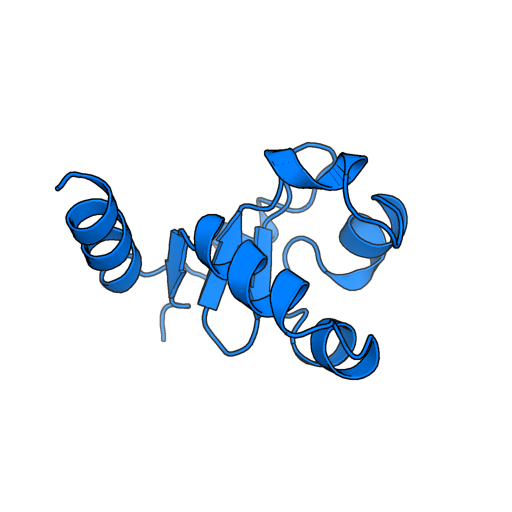ALA A O 1
ATOM 585 N N . LYS A 1 77 ? 3.466 6.795 -7.603 1.00 91.38 77 LYS A N 1
ATOM 586 C CA . LYS A 1 77 ? 2.733 7.441 -6.497 1.00 91.38 77 LYS A CA 1
ATOM 587 C C . LYS A 1 77 ? 1.358 7.974 -6.943 1.00 91.38 77 LYS A C 1
ATOM 589 O O . LYS A 1 77 ? 0.367 7.772 -6.248 1.00 91.38 77 LYS A O 1
ATOM 594 N N . GLU A 1 78 ? 1.249 8.579 -8.130 1.00 91.62 78 GLU A N 1
ATOM 595 C CA . GLU A 1 78 ? -0.048 9.011 -8.684 1.00 91.62 78 GLU A CA 1
ATOM 596 C C . GLU A 1 78 ? -0.945 7.841 -9.113 1.00 91.62 78 GLU A C 1
ATOM 598 O O . GLU A 1 78 ? -2.163 7.902 -8.953 1.00 91.62 78 GLU A O 1
ATOM 603 N N . MET A 1 79 ? -0.370 6.763 -9.651 1.00 91.69 79 MET A N 1
ATOM 604 C CA . MET A 1 79 ? -1.134 5.563 -9.997 1.00 91.69 79 MET A CA 1
ATOM 605 C C . MET A 1 79 ? -1.724 4.879 -8.766 1.00 91.69 79 MET A C 1
ATOM 607 O O . MET A 1 79 ? -2.867 4.433 -8.838 1.00 91.69 79 MET A O 1
ATOM 611 N N . LEU A 1 80 ? -0.984 4.838 -7.653 1.00 92.31 80 LEU A N 1
ATOM 612 C CA . LEU A 1 80 ? -1.434 4.225 -6.404 1.00 92.31 80 LEU A CA 1
ATOM 613 C C . LEU A 1 80 ? -2.766 4.823 -5.926 1.00 92.31 80 LEU A C 1
ATOM 615 O O . LEU A 1 80 ? -3.654 4.091 -5.501 1.00 92.31 80 LEU A O 1
ATOM 619 N N . LYS A 1 81 ? -2.964 6.137 -6.099 1.00 91.38 81 LYS A N 1
ATOM 620 C CA . LYS A 1 81 ? -4.209 6.832 -5.722 1.00 91.38 81 LYS A CA 1
ATOM 621 C C . LYS A 1 81 ? -5.464 6.245 -6.371 1.00 91.38 81 LYS A C 1
ATOM 623 O O . LYS A 1 81 ? -6.544 6.369 -5.809 1.00 91.38 81 LYS A O 1
ATOM 628 N N . LYS A 1 82 ? -5.346 5.593 -7.534 1.00 91.25 82 LYS A N 1
ATOM 629 C CA . LYS A 1 82 ? -6.482 4.946 -8.219 1.00 91.25 82 LYS A CA 1
ATOM 630 C C . LYS A 1 82 ? -6.999 3.711 -7.483 1.00 91.25 82 LYS A C 1
ATOM 632 O O . LYS A 1 82 ? -8.154 3.337 -7.671 1.00 91.25 82 LYS A O 1
ATOM 637 N N . TYR A 1 83 ? -6.140 3.100 -6.677 1.00 93.25 83 TYR A N 1
ATOM 638 C CA . TYR A 1 83 ? -6.425 1.917 -5.873 1.00 93.25 83 TYR A CA 1
ATOM 639 C C . TYR A 1 83 ? -6.869 2.274 -4.453 1.00 93.25 83 TYR A C 1
ATOM 641 O O . TYR A 1 83 ? -7.120 1.381 -3.658 1.00 93.25 83 TYR A O 1
ATOM 649 N N . PHE A 1 84 ? -6.969 3.563 -4.117 1.00 94.56 84 PHE A N 1
ATOM 650 C CA . PHE A 1 84 ? -7.395 4.008 -2.795 1.00 94.56 84 PHE A CA 1
ATOM 651 C C . PHE A 1 84 ? -8.843 3.591 -2.518 1.00 94.56 84 PHE A C 1
ATOM 653 O O . PHE A 1 84 ? -9.739 3.882 -3.317 1.00 94.56 84 PHE A O 1
ATOM 660 N N . ILE A 1 85 ? -9.061 2.932 -1.379 1.00 94.75 85 ILE A N 1
ATOM 661 C CA . ILE A 1 85 ? -10.380 2.433 -0.976 1.00 94.75 85 ILE A CA 1
ATOM 662 C C . ILE A 1 85 ? -10.850 2.953 0.380 1.00 94.75 85 ILE A C 1
ATOM 664 O O . ILE A 1 85 ? -12.046 2.874 0.637 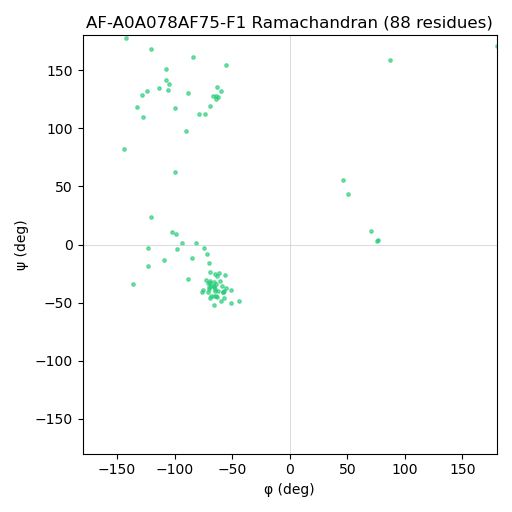1.00 94.75 85 ILE A O 1
ATOM 668 N N . GLY A 1 86 ? -9.961 3.462 1.233 1.00 94.88 86 GLY A N 1
ATOM 669 C CA . GLY A 1 86 ? -10.311 3.785 2.615 1.00 94.88 86 GLY A CA 1
ATOM 670 C C . GLY A 1 86 ? -9.157 4.345 3.428 1.00 94.88 86 GLY A C 1
ATOM 671 O O . GLY A 1 86 ? -8.001 4.305 3.010 1.00 94.88 86 GLY A O 1
ATOM 672 N N . VAL A 1 87 ? -9.464 4.823 4.626 1.00 95.50 87 VAL A N 1
ATOM 673 C CA . VAL A 1 87 ? -8.477 5.167 5.655 1.00 95.50 87 VAL A CA 1
ATOM 674 C C . VAL A 1 87 ? -8.513 4.145 6.784 1.00 95.50 87 VAL A C 1
ATOM 676 O O . VAL A 1 87 ? -9.553 3.550 7.066 1.00 95.50 87 VAL A O 1
ATOM 679 N N . LEU A 1 88 ? -7.375 3.945 7.444 1.00 94.62 88 LEU A N 1
ATOM 680 C CA . LEU A 1 88 ? -7.304 3.107 8.633 1.00 94.62 88 LEU A CA 1
ATOM 681 C C . LEU A 1 88 ? -8.186 3.707 9.742 1.00 94.62 88 LEU A C 1
ATOM 683 O O . LEU A 1 88 ? -8.044 4.881 10.090 1.00 94.62 88 LEU A O 1
ATOM 687 N N . ALA A 1 89 ? -9.087 2.895 10.292 1.00 91.88 89 ALA A N 1
ATOM 688 C CA . ALA A 1 89 ? -9.877 3.237 11.467 1.00 91.88 89 ALA A CA 1
ATOM 689 C C . ALA A 1 89 ? -8.952 3.439 12.680 1.00 91.88 89 ALA A C 1
ATOM 691 O O . ALA A 1 89 ? -8.021 2.654 12.883 1.00 91.88 89 ALA A O 1
ATOM 692 N N . GLN A 1 90 ? -9.200 4.497 13.456 1.00 73.06 90 GLN A N 1
ATOM 693 C CA . GLN A 1 90 ? -8.467 4.782 14.696 1.00 73.06 90 GLN A CA 1
ATOM 694 C C . GLN A 1 90 ? -8.913 3.891 15.852 1.00 73.06 90 GLN A C 1
ATOM 696 O O . GLN A 1 90 ? -10.127 3.593 15.929 1.00 73.06 90 GLN A O 1
#

InterPro domains:
  IPR001199 Cytochrome b5-like heme/steroid binding domain [PF00173] (16-88)
  IPR001199 Cytochrome b5-like heme/steroid binding domain [PR00363] (37-47)
  IPR001199 Cytochrome b5-like heme/steroid binding domain [PR00363] (47-61)
  IPR001199 Cytochrome b5-like heme/steroid binding d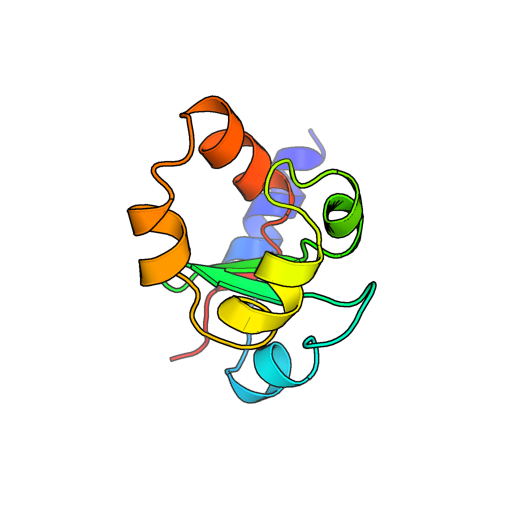omain [PR00363] (76-88)
  IPR001199 Cytochrome b5-like heme/steroid binding domain [PS50255] (12-89)
  IPR001199 Cytochrome b5-like heme/steroid binding domain [SM01117] (15-89)
  IPR018506 Cytochrome b5, heme-binding site [PS00191] (43-50)
  IPR036400 Cytochrome b5-like heme/steroid binding domain superfamily [G3DSA:3.10.120.10] (8-90)
  IPR036400 Cytochrome b5-like heme/steroid binding domain superfamily [SSF55856] (10-89)
  IPR050668 Cytochrome b5 [PTHR19359] (6-88)

Mean predicted aligned error: 4.85 Å